Protein AF-A0A554KTY6-F1 (afdb_monomer)

Mean predicted aligned error: 8.61 Å

Structure (mmCIF, N/CA/C/O backbone):
data_AF-A0A554KTY6-F1
#
_entry.id   AF-A0A554KTY6-F1
#
loop_
_atom_site.group_PDB
_atom_site.id
_atom_site.type_symbol
_atom_site.label_atom_id
_atom_site.label_alt_id
_atom_site.label_comp_id
_atom_site.label_asym_id
_atom_site.label_entity_id
_atom_site.label_seq_id
_atom_site.pdbx_PDB_ins_code
_atom_site.Cartn_x
_atom_site.Cartn_y
_atom_site.Cartn_z
_atom_site.occupancy
_atom_site.B_iso_or_equiv
_atom_site.auth_seq_id
_atom_site.auth_comp_id
_atom_site.auth_asym_id
_atom_site.auth_atom_id
_atom_site.pdbx_PDB_model_num
ATOM 1 N N . MET A 1 1 ? -50.621 -0.367 76.847 1.00 46.03 1 MET A N 1
ATOM 2 C CA . MET A 1 1 ? -49.620 -1.325 76.315 1.00 46.03 1 MET A CA 1
ATOM 3 C C . MET A 1 1 ? -49.652 -1.247 74.797 1.00 46.03 1 MET A C 1
ATOM 5 O O . MET A 1 1 ? -50.692 -0.859 74.290 1.00 46.03 1 MET A O 1
ATOM 9 N N . ILE A 1 2 ? -48.565 -1.646 74.120 1.00 44.88 2 ILE A N 1
ATOM 10 C CA . ILE A 1 2 ? -48.262 -1.503 72.674 1.00 44.88 2 ILE A CA 1
ATOM 11 C C . ILE A 1 2 ? -47.512 -0.186 72.409 1.00 44.88 2 ILE A C 1
ATOM 13 O O . ILE A 1 2 ? -48.048 0.884 72.643 1.00 44.88 2 ILE A O 1
ATOM 17 N N . GLY A 1 3 ? -46.257 -0.147 71.969 1.00 51.03 3 GLY A N 1
ATOM 18 C CA . GLY A 1 3 ? -45.315 -1.182 71.544 1.00 51.03 3 GLY A CA 1
ATOM 19 C C . GLY A 1 3 ? -44.231 -0.466 70.731 1.00 51.03 3 GLY A C 1
ATOM 20 O O . GLY A 1 3 ? -44.514 0.071 69.670 1.00 51.03 3 GLY A O 1
ATOM 21 N N . ASN A 1 4 ? -43.020 -0.365 71.276 1.00 53.56 4 ASN A N 1
ATOM 22 C CA . ASN A 1 4 ? -41.935 0.477 70.767 1.00 53.56 4 ASN A CA 1
ATOM 23 C C . ASN A 1 4 ? -41.297 -0.164 69.512 1.00 53.56 4 ASN A C 1
ATOM 25 O O . ASN A 1 4 ? -40.537 -1.125 69.634 1.00 53.56 4 ASN A O 1
ATOM 29 N N . THR A 1 5 ? -41.594 0.320 68.301 1.00 55.25 5 THR A N 1
ATOM 30 C CA . THR A 1 5 ? -41.015 -0.228 67.059 1.00 55.25 5 THR A CA 1
ATOM 31 C C . THR A 1 5 ? -39.688 0.455 66.724 1.00 55.25 5 THR A C 1
ATOM 33 O O . THR A 1 5 ? -39.660 1.523 66.114 1.00 55.25 5 THR A O 1
ATOM 36 N N . LYS A 1 6 ? -38.558 -0.167 67.089 1.00 56.72 6 LYS A N 1
ATOM 37 C CA . LYS A 1 6 ? -37.238 0.237 66.576 1.00 56.72 6 LYS A CA 1
ATOM 38 C C . LYS A 1 6 ? -37.091 -0.191 65.111 1.00 56.72 6 LYS A C 1
ATOM 40 O O . LYS A 1 6 ? -36.838 -1.360 64.834 1.00 56.72 6 LYS A O 1
ATOM 45 N N . LEU A 1 7 ? -37.177 0.757 64.182 1.00 60.50 7 LEU A N 1
ATOM 46 C CA . LEU A 1 7 ? -36.769 0.558 62.788 1.00 60.50 7 LEU A CA 1
ATOM 47 C C . LEU A 1 7 ? -35.231 0.494 62.708 1.00 60.50 7 LEU A C 1
ATOM 49 O O . LEU A 1 7 ? -34.553 1.507 62.852 1.00 60.50 7 LEU A O 1
ATOM 53 N N . LYS A 1 8 ? -34.675 -0.705 62.494 1.00 61.28 8 LYS A N 1
ATOM 54 C CA . LYS A 1 8 ? -33.229 -0.968 62.319 1.00 61.28 8 LYS A CA 1
ATOM 55 C C . LYS A 1 8 ? -32.843 -1.305 60.863 1.00 61.28 8 LYS A C 1
ATOM 57 O O . LYS A 1 8 ? -31.934 -2.094 60.646 1.00 61.28 8 LYS A O 1
ATOM 62 N N . ASN A 1 9 ? -33.500 -0.714 59.859 1.00 59.78 9 ASN A N 1
ATOM 63 C CA . ASN A 1 9 ? -33.352 -1.136 58.450 1.00 59.78 9 ASN A CA 1
ATOM 64 C C . ASN A 1 9 ? -32.844 -0.040 57.483 1.00 59.78 9 ASN A C 1
ATOM 66 O O . ASN A 1 9 ? -32.988 -0.175 56.273 1.00 59.78 9 ASN A O 1
ATOM 70 N N . GLY A 1 10 ? -32.225 1.040 57.977 1.00 67.31 10 GLY A N 1
ATOM 71 C CA . GLY A 1 10 ? -31.749 2.148 57.126 1.00 67.31 10 GLY A CA 1
ATOM 72 C C . GLY A 1 10 ? -30.487 1.858 56.293 1.00 67.31 10 GLY A C 1
ATOM 73 O O . GLY A 1 1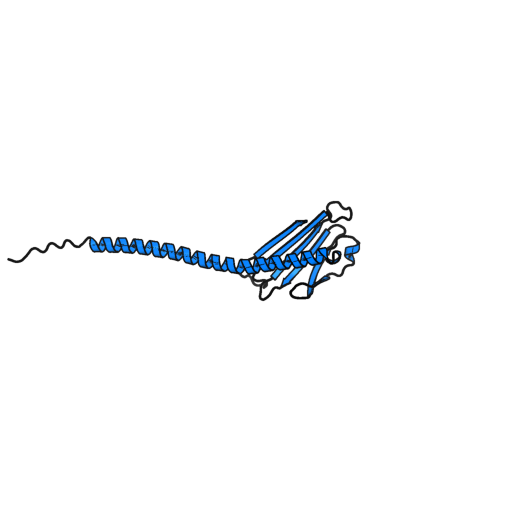0 ? -30.236 2.540 55.305 1.00 67.31 10 GLY A O 1
ATOM 74 N N . PHE A 1 11 ? -29.694 0.844 56.657 1.00 80.50 11 PHE A N 1
ATOM 75 C CA . PHE A 1 11 ? -28.409 0.561 56.001 1.00 80.50 11 PHE A CA 1
ATOM 76 C C . PHE A 1 11 ? -28.555 -0.147 54.643 1.00 80.50 11 PHE A C 1
ATOM 78 O O . PHE A 1 11 ? -27.748 0.067 53.741 1.00 80.50 11 PHE A O 1
ATOM 85 N N . THR A 1 12 ? -29.608 -0.948 54.457 1.00 87.38 12 THR A N 1
ATOM 86 C CA . THR A 1 12 ? -29.795 -1.774 53.253 1.00 87.38 12 THR A CA 1
ATOM 87 C C . THR A 1 12 ? -29.945 -0.941 51.980 1.00 87.38 12 THR A C 1
ATOM 89 O O . THR A 1 12 ? -29.435 -1.332 50.935 1.00 87.38 12 THR A O 1
ATOM 92 N N . LEU A 1 13 ? -30.590 0.229 52.059 1.00 86.31 13 LEU A N 1
ATOM 93 C CA . LEU A 1 13 ? -30.786 1.114 50.905 1.00 86.31 13 LEU A CA 1
ATOM 94 C C . LEU A 1 13 ? -29.466 1.765 50.455 1.00 86.31 13 LEU A C 1
ATOM 96 O O . LEU A 1 13 ? -29.200 1.849 49.259 1.00 86.31 13 LEU A O 1
ATOM 100 N N . LEU A 1 14 ? -28.607 2.146 51.408 1.00 87.88 14 LEU A N 1
ATOM 101 C CA . LEU A 1 14 ? -27.261 2.665 51.131 1.00 87.88 14 LEU A CA 1
ATOM 102 C C . LEU A 1 14 ? -26.328 1.577 50.583 1.00 87.88 14 LEU A C 1
ATOM 104 O O . LEU A 1 14 ? -25.536 1.834 49.682 1.00 87.88 14 LEU A O 1
ATOM 108 N N . PHE A 1 15 ? -26.436 0.347 51.090 1.00 91.25 15 PHE A N 1
ATOM 109 C CA . PHE A 1 15 ? -25.670 -0.781 50.560 1.00 91.25 15 PHE A CA 1
ATOM 110 C C . PHE A 1 15 ? -26.105 -1.142 49.131 1.00 91.25 15 PHE A C 1
ATOM 112 O O . PHE A 1 15 ? -25.263 -1.350 48.261 1.00 91.25 15 PHE A O 1
ATOM 119 N N . ALA A 1 16 ? -27.414 -1.149 48.858 1.00 92.38 16 ALA A N 1
ATOM 120 C CA . ALA A 1 16 ? -27.947 -1.411 47.524 1.00 92.38 16 ALA A CA 1
ATOM 121 C C . ALA A 1 16 ? -27.505 -0.353 46.500 1.00 92.38 16 ALA A C 1
ATOM 123 O O . ALA A 1 16 ? -27.134 -0.710 45.382 1.00 92.38 16 ALA A O 1
ATOM 124 N N . SER A 1 17 ? -27.487 0.933 46.870 1.00 92.75 17 SER A N 1
ATOM 125 C CA . SER A 1 17 ? -27.019 1.993 45.968 1.00 92.75 17 SER A CA 1
ATOM 126 C C . SER A 1 17 ? -25.508 1.935 45.717 1.00 92.75 17 SER A C 1
ATOM 128 O O . SER A 1 17 ? -25.077 2.193 44.594 1.00 92.75 17 SER A O 1
ATOM 130 N N . LEU A 1 18 ? -24.710 1.530 46.713 1.00 95.75 18 LEU A N 1
ATOM 131 C CA . LEU A 1 18 ? -23.267 1.307 46.568 1.00 95.75 18 LEU A CA 1
ATOM 132 C C . LEU A 1 18 ? -22.957 0.139 45.618 1.00 95.75 18 LEU A C 1
ATOM 134 O O . LEU A 1 18 ? -22.118 0.260 44.729 1.00 95.75 18 LEU A O 1
ATOM 138 N N . VAL A 1 19 ? -23.650 -0.991 45.773 1.00 96.38 19 VAL A N 1
ATOM 139 C CA . VAL A 1 19 ? -23.485 -2.136 44.862 1.00 96.38 19 VAL A CA 1
ATOM 140 C C . VAL A 1 19 ? -23.978 -1.777 43.458 1.00 96.38 19 VAL A C 1
ATOM 142 O O . VAL A 1 19 ? -23.318 -2.103 42.472 1.00 96.38 19 VAL A O 1
ATOM 145 N N . GLY A 1 20 ? -25.095 -1.051 43.353 1.00 97.12 20 GLY A N 1
ATOM 146 C CA . GLY A 1 20 ? -25.627 -0.575 42.078 1.00 97.12 20 GLY A CA 1
ATOM 147 C C . GLY A 1 20 ? -24.658 0.342 41.328 1.00 97.12 20 GLY A C 1
ATOM 148 O O . GLY A 1 20 ? -24.461 0.164 40.127 1.00 97.12 20 GLY A O 1
ATOM 149 N N . SER A 1 21 ? -24.002 1.279 42.021 1.00 97.00 21 SER A N 1
ATOM 150 C CA . SER A 1 21 ? -23.020 2.174 41.396 1.00 97.00 21 SER A CA 1
ATOM 151 C C . SER A 1 21 ? -21.752 1.438 40.956 1.00 97.00 21 SER A C 1
ATOM 153 O O . SER A 1 21 ? -21.229 1.732 39.881 1.00 97.00 21 SER A O 1
ATOM 155 N N . LEU A 1 22 ? -21.300 0.434 41.717 1.00 97.12 22 LEU A N 1
ATOM 156 C CA . LEU A 1 22 ? -20.166 -0.413 41.336 1.00 97.12 22 LEU A CA 1
ATOM 157 C C . LEU A 1 22 ? -20.463 -1.225 40.068 1.00 97.12 22 LEU A C 1
ATOM 159 O O . LEU A 1 22 ? -19.659 -1.236 39.136 1.00 97.12 22 LEU A O 1
ATOM 163 N N . LEU A 1 23 ? -21.630 -1.873 40.009 1.00 97.88 23 LEU A N 1
ATOM 164 C CA . LEU A 1 23 ? -22.048 -2.638 38.832 1.00 97.88 23 LEU A CA 1
ATOM 165 C C . LEU A 1 23 ? -22.207 -1.738 37.603 1.00 97.88 23 LEU A C 1
ATOM 167 O O . LEU A 1 23 ? -21.772 -2.107 36.512 1.00 97.88 23 LEU A O 1
ATOM 171 N N . LEU A 1 24 ? -22.763 -0.536 37.780 1.00 97.62 24 LEU A N 1
ATOM 172 C CA . LEU A 1 24 ? -22.880 0.445 36.704 1.00 97.62 24 LEU A CA 1
ATOM 173 C C . LEU A 1 24 ? -21.504 0.892 36.190 1.00 97.62 24 LEU A C 1
ATOM 175 O O . LEU A 1 24 ? -21.302 0.961 34.980 1.00 97.62 24 LEU A O 1
ATOM 179 N N . ALA A 1 25 ? -20.544 1.147 37.084 1.00 97.69 25 ALA A N 1
ATOM 180 C CA . ALA A 1 25 ? -19.187 1.532 36.702 1.00 97.69 25 ALA A CA 1
ATOM 181 C C . ALA A 1 25 ? -18.495 0.444 35.862 1.00 97.69 25 ALA A C 1
ATOM 183 O O . ALA A 1 25 ? -17.892 0.751 34.832 1.00 97.69 25 ALA A O 1
ATOM 184 N N . ILE A 1 26 ? -18.638 -0.830 36.246 1.00 97.88 26 ILE A N 1
ATOM 185 C CA . ILE A 1 26 ? -18.103 -1.969 35.483 1.00 97.88 26 ILE A CA 1
ATOM 186 C C . ILE A 1 26 ? -18.811 -2.094 34.124 1.00 97.88 26 ILE A C 1
ATOM 188 O O . ILE A 1 26 ? -18.157 -2.307 33.100 1.00 97.88 26 ILE A O 1
ATOM 192 N N . GLY A 1 27 ? -20.134 -1.910 34.086 1.00 97.94 27 GLY A N 1
ATOM 193 C CA . GLY A 1 27 ? -20.915 -1.924 32.846 1.00 97.94 27 GLY A CA 1
ATOM 194 C C . GLY A 1 27 ? -20.473 -0.843 31.855 1.00 97.94 27 GLY A C 1
ATOM 195 O O . GLY A 1 27 ? -20.247 -1.126 30.682 1.00 97.94 27 GLY A O 1
ATOM 196 N N . ILE A 1 28 ? -20.262 0.388 32.327 1.00 97.75 28 ILE A N 1
ATOM 197 C CA . ILE A 1 28 ? -19.780 1.492 31.482 1.00 97.75 28 ILE A CA 1
ATOM 198 C C . ILE A 1 28 ? -18.339 1.238 31.018 1.00 97.75 28 ILE A C 1
ATOM 200 O O . ILE A 1 28 ? -18.005 1.503 29.860 1.00 97.75 28 ILE A O 1
ATOM 204 N N . ALA A 1 29 ? -17.476 0.713 31.891 1.00 97.75 29 ALA A N 1
ATOM 205 C CA . ALA A 1 29 ? -16.097 0.390 31.534 1.00 97.75 29 ALA A CA 1
ATOM 206 C C . ALA A 1 29 ? -16.030 -0.682 30.433 1.00 97.75 29 ALA A C 1
ATOM 208 O O . ALA A 1 29 ? -15.346 -0.493 29.428 1.00 97.75 29 ALA A O 1
ATOM 209 N N . THR A 1 30 ? -16.787 -1.770 30.583 1.00 97.62 30 THR A N 1
ATOM 210 C CA . THR A 1 30 ? -16.845 -2.863 29.597 1.00 97.62 30 THR A CA 1
ATOM 211 C C . THR A 1 30 ? -17.467 -2.419 28.274 1.00 97.62 30 THR A C 1
ATOM 213 O O . THR A 1 30 ? -16.914 -2.719 27.218 1.00 97.62 30 THR A O 1
ATOM 216 N N . PHE A 1 31 ? -18.543 -1.628 28.304 1.00 97.50 31 PHE A N 1
ATOM 217 C CA . PHE A 1 31 ? -19.161 -1.083 27.092 1.00 97.50 31 PHE A CA 1
ATOM 218 C C . PHE A 1 31 ? -18.182 -0.234 26.264 1.00 97.50 31 PHE A C 1
ATOM 220 O O . PHE A 1 31 ? -18.100 -0.385 25.046 1.00 97.50 31 PHE A O 1
ATOM 227 N N . ASN A 1 32 ? -17.379 0.608 26.920 1.00 96.81 32 ASN A N 1
ATOM 228 C CA . ASN A 1 32 ? -16.362 1.412 26.238 1.00 96.81 32 ASN A CA 1
ATOM 229 C C . ASN A 1 32 ? -15.260 0.566 25.584 1.00 96.81 32 ASN A C 1
ATOM 231 O O . ASN A 1 32 ? -14.750 0.947 24.529 1.00 96.81 32 ASN A O 1
ATOM 235 N N . ILE A 1 33 ? -14.883 -0.563 26.191 1.00 97.25 33 ILE A N 1
ATOM 236 C CA . ILE A 1 33 ? -13.909 -1.494 25.606 1.00 97.25 33 ILE A CA 1
ATOM 237 C C . ILE A 1 33 ? -14.496 -2.125 24.342 1.00 97.25 33 ILE A C 1
ATOM 239 O O . ILE A 1 33 ? -13.872 -2.056 23.285 1.00 97.25 33 ILE A O 1
ATOM 243 N N . VAL A 1 34 ? -15.728 -2.637 24.418 1.00 97.62 34 VAL A N 1
ATOM 244 C CA . VAL A 1 34 ? -16.406 -3.278 23.280 1.00 97.62 34 VAL A CA 1
ATOM 245 C C . VAL A 1 34 ? -16.546 -2.320 22.095 1.00 97.62 34 VAL A C 1
ATOM 247 O O . VAL A 1 34 ? -16.267 -2.705 20.963 1.00 97.62 34 VAL A O 1
ATOM 250 N N . LEU A 1 35 ? -16.914 -1.056 22.328 1.00 96.50 35 LEU A N 1
ATOM 251 C CA . LEU A 1 35 ? -17.006 -0.069 21.245 1.00 96.50 35 LEU A CA 1
ATOM 252 C C . LEU A 1 35 ? -15.669 0.134 20.517 1.00 96.50 35 LEU A C 1
ATOM 254 O O . LEU A 1 35 ? -15.644 0.226 19.291 1.00 96.50 35 LEU A O 1
ATOM 258 N N . ARG A 1 36 ? -14.554 0.165 21.254 1.00 95.31 36 ARG A N 1
ATOM 259 C CA . ARG A 1 36 ? -13.213 0.292 20.663 1.00 95.31 36 ARG A CA 1
ATOM 260 C C . ARG A 1 36 ? -12.800 -0.970 19.911 1.00 95.31 36 ARG A C 1
ATOM 262 O O . ARG A 1 36 ? -12.194 -0.874 18.850 1.00 95.31 36 ARG A O 1
ATOM 269 N N . GLU A 1 37 ? -13.133 -2.147 20.432 1.00 95.81 37 GLU A N 1
ATOM 270 C CA . GLU A 1 37 ? -12.853 -3.423 19.765 1.00 95.81 37 GLU A CA 1
ATOM 271 C C . GLU A 1 37 ? -13.627 -3.573 18.453 1.00 95.81 37 GLU A C 1
ATOM 273 O O . GLU A 1 37 ? -13.071 -4.065 17.468 1.00 95.81 37 GLU A O 1
ATOM 278 N N . LEU A 1 38 ? -14.883 -3.119 18.406 1.00 94.56 38 LEU A N 1
ATOM 279 C CA . LEU A 1 38 ? -15.679 -3.101 17.178 1.00 94.56 38 LEU A CA 1
ATOM 280 C C . LEU A 1 38 ? -15.059 -2.184 16.116 1.00 94.56 38 LEU A C 1
ATOM 282 O O . LEU A 1 38 ? -14.955 -2.580 14.953 1.00 94.56 38 LEU A O 1
ATOM 286 N N . ASP A 1 39 ? -14.589 -1.002 16.517 1.00 92.38 39 ASP A N 1
ATOM 287 C CA . ASP A 1 39 ? -13.928 -0.063 15.609 1.00 92.38 39 ASP A CA 1
ATOM 288 C C . ASP A 1 39 ? -12.616 -0.646 15.054 1.00 92.38 39 ASP A C 1
ATOM 290 O O . ASP A 1 39 ? -12.425 -0.738 13.838 1.00 92.38 39 ASP A O 1
ATOM 294 N N . LEU A 1 40 ? -11.762 -1.186 15.932 1.00 92.12 40 LEU A N 1
ATOM 295 C CA . LEU A 1 40 ? -10.524 -1.874 15.544 1.00 92.12 40 LEU A CA 1
ATOM 296 C C . LEU A 1 40 ? -10.783 -3.084 14.637 1.00 92.12 40 LEU A C 1
ATOM 298 O O . LEU A 1 40 ? -10.025 -3.322 13.694 1.00 92.12 40 LEU A O 1
ATOM 302 N N . SER A 1 41 ? -11.857 -3.836 14.888 1.00 93.81 41 SER A N 1
ATOM 303 C CA . SER A 1 41 ? -12.256 -4.977 14.057 1.00 93.81 41 SER A CA 1
ATOM 304 C C . SER A 1 41 ? -12.634 -4.540 12.642 1.00 93.81 41 SER A C 1
ATOM 306 O O . SER A 1 41 ? -12.313 -5.237 11.674 1.00 93.81 41 SER A O 1
ATOM 308 N N . SER A 1 42 ? -13.264 -3.370 12.503 1.00 91.31 42 SER A N 1
ATOM 309 C CA . SER A 1 42 ? -13.605 -2.798 11.201 1.00 91.31 42 SER A CA 1
ATOM 310 C C . SER A 1 42 ? -12.340 -2.437 10.410 1.00 91.31 42 SER A C 1
ATOM 312 O O . SER A 1 42 ? -12.149 -2.911 9.289 1.00 91.31 42 SER A O 1
ATOM 314 N N . VAL A 1 43 ? -11.390 -1.743 11.044 1.00 91.62 43 VAL A N 1
ATOM 315 C CA . VAL A 1 43 ? -10.097 -1.374 10.445 1.00 91.62 43 VAL A CA 1
ATOM 316 C C . VAL A 1 43 ? -9.265 -2.612 10.103 1.00 91.62 43 VAL A C 1
ATOM 318 O O . VAL A 1 43 ? -8.578 -2.644 9.078 1.00 91.62 43 VAL A O 1
ATOM 321 N N . ALA A 1 44 ? -9.324 -3.658 10.929 1.00 92.81 44 ALA A N 1
ATOM 322 C CA . ALA A 1 44 ? -8.641 -4.921 10.673 1.00 92.81 44 ALA A CA 1
ATOM 323 C C . ALA A 1 44 ? -9.194 -5.633 9.430 1.00 92.81 44 ALA A C 1
ATOM 325 O O . ALA A 1 44 ? -8.416 -6.176 8.642 1.00 92.81 44 ALA A O 1
ATOM 326 N N . ARG A 1 45 ? -10.515 -5.606 9.214 1.00 91.50 45 ARG A N 1
ATOM 327 C CA . ARG A 1 45 ? -11.140 -6.135 7.994 1.00 91.50 45 ARG A CA 1
ATOM 328 C C . ARG A 1 45 ? -10.697 -5.348 6.761 1.00 91.50 45 ARG A C 1
ATOM 330 O O . ARG A 1 45 ? -10.223 -5.958 5.806 1.00 91.50 45 ARG A O 1
ATOM 337 N N . GLU A 1 46 ? -10.770 -4.021 6.809 1.00 92.12 46 GLU A N 1
ATOM 338 C CA . GLU A 1 46 ? -10.350 -3.148 5.702 1.00 92.12 46 GLU A CA 1
ATOM 339 C C . GLU A 1 46 ? -8.849 -3.279 5.391 1.00 92.12 46 GLU A C 1
ATOM 341 O O . GLU A 1 46 ? -8.429 -3.299 4.231 1.00 92.12 46 GLU A O 1
ATOM 346 N N . SER A 1 47 ? -8.028 -3.496 6.424 1.00 93.69 47 SER A N 1
ATOM 347 C CA . SER A 1 47 ? -6.593 -3.767 6.282 1.00 93.69 47 SER A CA 1
ATOM 348 C C . SER A 1 47 ? -6.294 -5.016 5.457 1.00 93.69 47 SER A C 1
ATOM 350 O O . SER A 1 47 ? -5.269 -5.044 4.778 1.00 93.69 47 SER A O 1
ATOM 352 N N . ARG A 1 48 ? -7.152 -6.045 5.495 1.00 93.31 48 ARG A N 1
ATOM 353 C CA . ARG A 1 48 ? -6.951 -7.270 4.701 1.00 93.31 48 ARG A CA 1
ATOM 354 C C . ARG A 1 48 ? -7.117 -6.999 3.214 1.00 93.31 48 ARG A C 1
ATOM 356 O O . ARG A 1 48 ? -6.299 -7.472 2.435 1.00 93.31 48 ARG A O 1
ATOM 363 N N . PHE A 1 49 ? -8.119 -6.209 2.830 1.00 92.88 49 PHE A N 1
ATOM 364 C CA . PHE A 1 49 ? -8.317 -5.816 1.434 1.00 92.88 49 PHE A CA 1
ATOM 365 C C . PHE A 1 49 ? -7.154 -4.962 0.927 1.00 92.88 49 PHE A C 1
ATOM 367 O O . PHE A 1 49 ? -6.602 -5.248 -0.132 1.00 92.88 49 PHE A O 1
ATOM 374 N N . ALA A 1 50 ? -6.724 -3.976 1.719 1.00 94.56 50 ALA A N 1
ATOM 375 C CA . ALA A 1 50 ? -5.570 -3.144 1.396 1.00 94.56 50 ALA A CA 1
ATOM 376 C C . ALA A 1 50 ? -4.277 -3.969 1.263 1.00 94.56 50 ALA A C 1
ATOM 378 O O . ALA A 1 50 ? -3.522 -3.796 0.311 1.00 94.56 50 ALA A O 1
ATOM 379 N N . PHE A 1 51 ? -4.019 -4.905 2.179 1.00 95.19 51 PHE A N 1
ATOM 380 C CA . PHE A 1 51 ? -2.822 -5.744 2.111 1.00 95.19 51 PHE A CA 1
ATOM 381 C C . PHE A 1 51 ? -2.862 -6.720 0.931 1.00 95.19 51 PHE A C 1
ATOM 383 O O . PHE A 1 51 ? -1.877 -6.849 0.215 1.00 95.19 51 PHE A O 1
ATOM 390 N N . TYR A 1 52 ? -4.012 -7.346 0.678 1.00 94.25 52 TYR A N 1
ATOM 391 C CA . TYR A 1 52 ? -4.210 -8.227 -0.472 1.00 94.25 52 TYR A CA 1
ATOM 392 C C . TYR A 1 52 ? -4.018 -7.500 -1.809 1.00 94.25 52 TYR A C 1
ATOM 394 O O . TYR A 1 52 ? -3.410 -8.035 -2.740 1.00 94.25 52 TYR A O 1
ATOM 402 N N . ALA A 1 53 ? -4.502 -6.259 -1.893 1.00 94.81 53 ALA A N 1
ATOM 403 C CA . ALA A 1 53 ? -4.269 -5.394 -3.036 1.00 94.81 53 ALA A CA 1
ATOM 404 C C . ALA A 1 53 ? -2.773 -5.125 -3.231 1.00 94.81 53 ALA A C 1
ATOM 406 O O . ALA A 1 53 ? -2.248 -5.338 -4.325 1.00 94.81 53 ALA A O 1
ATOM 407 N N . ALA A 1 54 ? -2.082 -4.717 -2.162 1.00 95.94 54 ALA A N 1
ATOM 408 C CA . ALA A 1 54 ? -0.646 -4.467 -2.193 1.00 95.94 54 ALA A CA 1
ATOM 409 C C . ALA A 1 54 ? 0.124 -5.708 -2.667 1.00 95.94 54 ALA A C 1
ATOM 411 O O . ALA A 1 54 ? 0.977 -5.587 -3.548 1.00 95.94 54 ALA A O 1
ATOM 412 N N . ASP A 1 55 ? -0.224 -6.882 -2.131 1.00 95.31 55 ASP A N 1
ATOM 413 C CA . ASP A 1 55 ? 0.378 -8.173 -2.465 1.00 95.31 55 ASP A CA 1
ATOM 414 C C . ASP A 1 55 ? 0.229 -8.505 -3.955 1.00 95.31 55 ASP A C 1
ATOM 416 O O . ASP A 1 55 ? 1.194 -8.674 -4.695 1.00 95.31 55 ASP A O 1
ATOM 420 N N . SER A 1 56 ? -1.002 -8.432 -4.450 1.00 94.25 56 SER A N 1
ATOM 421 C CA . SER A 1 56 ? -1.285 -8.693 -5.860 1.00 94.25 56 SER A CA 1
ATOM 422 C C . SER A 1 56 ? -0.562 -7.700 -6.792 1.00 94.25 56 SER A C 1
ATOM 424 O O . SER A 1 56 ? -0.155 -8.054 -7.901 1.00 94.25 56 SER A O 1
ATOM 426 N N . GLY A 1 57 ? -0.428 -6.437 -6.368 1.00 94.38 57 GLY A N 1
ATOM 427 C CA . GLY A 1 57 ? 0.192 -5.376 -7.161 1.00 94.38 57 GLY A CA 1
ATOM 428 C C . GLY A 1 57 ? 1.697 -5.562 -7.344 1.00 94.38 57 GLY A C 1
ATOM 429 O O . GLY A 1 57 ? 2.197 -5.427 -8.466 1.00 94.38 57 GLY A O 1
ATOM 430 N N . TRP A 1 58 ? 2.423 -5.903 -6.271 1.00 94.06 58 TRP A N 1
ATOM 431 C CA . TRP A 1 58 ? 3.869 -6.120 -6.380 1.00 94.06 58 TRP A CA 1
ATOM 432 C C . TRP A 1 58 ? 4.181 -7.402 -7.150 1.00 94.06 58 TRP A C 1
ATOM 434 O O . TRP A 1 58 ? 5.113 -7.384 -7.948 1.00 94.06 58 TRP A O 1
ATOM 444 N N . GLU A 1 59 ? 3.376 -8.457 -6.998 1.00 94.00 59 GLU A N 1
ATOM 445 C CA . GLU A 1 59 ? 3.536 -9.698 -7.762 1.00 94.00 59 GLU A CA 1
ATOM 446 C C . GLU A 1 59 ? 3.390 -9.458 -9.268 1.00 94.00 59 GLU A C 1
ATOM 448 O O . GLU A 1 59 ? 4.197 -9.947 -10.061 1.00 94.00 59 GLU A O 1
ATOM 453 N N . CYS A 1 60 ? 2.423 -8.633 -9.695 1.00 93.50 60 CYS A N 1
ATOM 454 C CA . CYS A 1 60 ? 2.314 -8.306 -11.117 1.00 93.50 60 CYS A CA 1
ATOM 455 C C . CYS A 1 60 ? 3.533 -7.517 -11.624 1.00 93.50 60 CYS A C 1
ATOM 457 O O . CYS A 1 60 ? 4.068 -7.820 -12.696 1.00 93.50 60 CYS A O 1
ATOM 459 N N . ALA A 1 61 ? 3.996 -6.525 -10.857 1.00 93.62 61 ALA A N 1
ATOM 460 C CA . ALA A 1 61 ? 5.193 -5.769 -11.213 1.00 93.62 61 ALA A CA 1
ATOM 461 C C . ALA A 1 61 ? 6.429 -6.674 -11.291 1.00 93.62 61 ALA A C 1
ATOM 463 O O . ALA A 1 61 ? 7.147 -6.643 -12.287 1.00 93.62 61 ALA A O 1
ATOM 464 N N . PHE A 1 62 ? 6.643 -7.518 -10.284 1.00 92.56 62 PHE A N 1
ATOM 465 C CA . PHE A 1 62 ? 7.785 -8.421 -10.201 1.00 92.56 62 PHE A CA 1
ATOM 466 C C . PHE A 1 62 ? 7.780 -9.462 -11.327 1.00 92.56 62 PHE A C 1
ATOM 468 O O . PHE A 1 62 ? 8.803 -9.700 -11.973 1.00 92.56 62 PHE A O 1
ATOM 475 N N . TYR A 1 63 ? 6.614 -10.029 -11.639 1.00 92.88 63 TYR A N 1
ATOM 476 C CA . TYR A 1 63 ? 6.461 -10.962 -12.749 1.00 92.88 63 TYR A CA 1
ATOM 477 C C . TYR A 1 63 ? 6.846 -10.335 -14.095 1.00 92.88 63 TYR A C 1
ATOM 479 O O . TYR A 1 63 ? 7.600 -10.941 -14.864 1.00 92.88 63 TYR A O 1
ATOM 487 N N . HIS A 1 64 ? 6.362 -9.122 -14.395 1.00 91.62 64 HIS A N 1
ATOM 488 C CA . HIS A 1 64 ? 6.723 -8.440 -15.645 1.00 91.62 64 HIS A CA 1
ATOM 489 C C . HIS A 1 64 ? 8.164 -7.947 -15.642 1.00 91.62 64 HIS A C 1
ATOM 491 O O . HIS A 1 64 ? 8.795 -7.989 -16.695 1.00 91.62 64 HIS A O 1
ATOM 497 N N . ASP A 1 65 ? 8.722 -7.589 -14.488 1.00 89.19 65 ASP A N 1
ATOM 498 C CA . ASP A 1 65 ? 10.140 -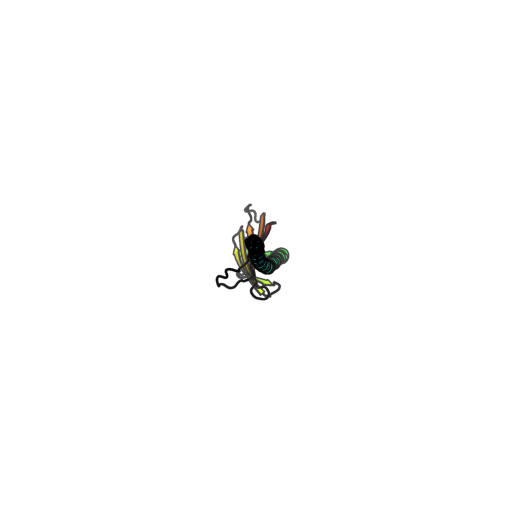7.255 -14.378 1.00 89.19 65 ASP A CA 1
ATOM 499 C C . ASP A 1 65 ? 11.039 -8.435 -14.760 1.00 89.19 65 ASP A C 1
ATOM 501 O O . ASP A 1 65 ? 11.998 -8.285 -15.519 1.00 89.19 65 ASP A O 1
ATOM 505 N N . ARG A 1 66 ? 10.678 -9.641 -14.307 1.00 87.88 66 ARG A N 1
ATOM 506 C CA . ARG A 1 66 ? 11.446 -10.855 -14.584 1.00 87.88 66 ARG A CA 1
ATOM 507 C C . ARG A 1 66 ? 11.204 -11.417 -15.984 1.00 87.88 66 ARG A C 1
ATOM 509 O O . ARG A 1 66 ? 12.146 -11.877 -16.625 1.00 87.88 66 ARG A O 1
ATOM 516 N N . LYS A 1 67 ? 9.952 -11.421 -16.456 1.00 87.56 67 LYS A N 1
ATOM 517 C CA . LYS A 1 67 ? 9.555 -12.056 -17.727 1.00 87.56 67 LYS A CA 1
ATOM 518 C C . LYS A 1 67 ? 9.687 -11.133 -18.938 1.00 87.56 67 LYS A C 1
ATOM 520 O O . LYS A 1 67 ? 9.885 -11.617 -20.050 1.00 87.56 67 LYS A O 1
ATOM 525 N N . ARG A 1 68 ? 9.545 -9.819 -18.746 1.00 80.12 68 ARG A N 1
ATOM 526 C CA . ARG A 1 68 ? 9.613 -8.789 -19.795 1.00 80.12 68 ARG A CA 1
ATOM 527 C C . ARG A 1 68 ? 10.461 -7.604 -19.309 1.00 80.12 68 ARG A C 1
ATOM 529 O O . ARG A 1 68 ? 9.933 -6.505 -19.134 1.00 80.12 68 ARG A O 1
ATOM 536 N N . PRO A 1 69 ? 11.783 -7.790 -19.139 1.00 70.06 69 PRO A N 1
ATOM 537 C CA . PRO A 1 69 ? 12.647 -6.793 -18.506 1.00 70.06 69 PRO A CA 1
ATOM 538 C C . PRO A 1 69 ? 12.673 -5.443 -19.235 1.00 70.06 69 PRO A C 1
ATOM 540 O O . PRO A 1 69 ? 12.975 -4.428 -18.614 1.00 70.06 69 PRO A O 1
ATOM 543 N N . SER A 1 70 ? 12.314 -5.400 -20.525 1.00 78.06 70 SER A N 1
ATOM 544 C CA . SER A 1 70 ? 12.209 -4.163 -21.306 1.00 78.06 70 SER A CA 1
ATOM 545 C C . SER A 1 70 ? 11.123 -3.209 -20.801 1.00 78.06 70 SER A C 1
ATOM 547 O O . SER A 1 70 ? 11.278 -1.996 -20.922 1.00 78.06 70 SER A O 1
ATOM 549 N N . VAL A 1 71 ? 10.042 -3.718 -20.198 1.00 83.00 71 VAL A N 1
ATOM 550 C CA . VAL A 1 71 ? 8.912 -2.887 -19.746 1.00 83.00 71 VAL A CA 1
ATOM 551 C C . VAL A 1 71 ? 9.358 -1.890 -18.682 1.00 83.00 71 VAL A C 1
ATOM 553 O O . VAL A 1 71 ? 8.965 -0.730 -18.745 1.00 83.00 71 VAL A O 1
ATOM 556 N N . PHE A 1 72 ? 10.233 -2.311 -17.769 1.00 85.62 72 PHE A N 1
ATOM 557 C CA . PHE A 1 72 ? 10.788 -1.471 -16.706 1.00 85.62 72 PHE A CA 1
ATOM 558 C C . PHE A 1 72 ? 12.297 -1.244 -16.878 1.00 85.62 72 PHE A C 1
ATOM 560 O O . PHE A 1 72 ? 13.002 -1.043 -15.893 1.00 85.62 72 PHE A O 1
ATOM 567 N N . ALA A 1 73 ? 12.827 -1.344 -18.101 1.00 81.12 73 ALA A N 1
ATOM 568 C CA . ALA A 1 73 ? 14.258 -1.183 -18.349 1.00 81.12 73 ALA A CA 1
ATOM 569 C C . ALA A 1 73 ? 14.728 0.268 -18.165 1.00 81.12 73 ALA A C 1
ATOM 571 O O . ALA A 1 73 ? 13.994 1.216 -18.450 1.00 81.12 73 ALA A O 1
ATOM 572 N N . THR A 1 74 ? 15.990 0.406 -17.761 1.00 75.25 74 THR A N 1
ATOM 573 C CA . THR A 1 74 ? 16.799 1.630 -17.835 1.00 75.25 74 THR A CA 1
ATOM 574 C C . THR A 1 74 ? 17.809 1.485 -18.977 1.00 75.25 74 THR A C 1
ATOM 576 O O . THR A 1 74 ? 18.192 0.359 -19.300 1.00 75.25 74 THR A O 1
ATOM 579 N N . SER A 1 75 ? 18.160 2.590 -19.645 1.00 69.75 75 SER A N 1
ATOM 580 C CA . SER A 1 75 ? 19.221 2.761 -20.673 1.00 69.75 75 SER A CA 1
ATOM 581 C C . SER A 1 75 ? 18.787 3.781 -21.730 1.00 69.75 75 SER A C 1
ATOM 583 O O . SER A 1 75 ? 17.600 4.062 -21.900 1.00 69.75 75 SER A O 1
ATOM 585 N N . THR A 1 76 ? 19.726 4.278 -22.533 1.00 62.47 76 THR A N 1
ATOM 586 C CA . THR A 1 76 ? 19.436 5.069 -23.746 1.00 62.47 76 THR A CA 1
ATOM 587 C C . THR A 1 76 ? 18.501 4.348 -24.726 1.00 62.47 76 THR A C 1
ATOM 589 O O . THR A 1 76 ? 17.621 4.979 -25.309 1.00 62.47 76 THR A O 1
ATOM 592 N N . ASN A 1 77 ? 18.599 3.019 -24.835 1.00 62.09 77 ASN A N 1
ATOM 593 C CA . ASN A 1 77 ? 17.710 2.198 -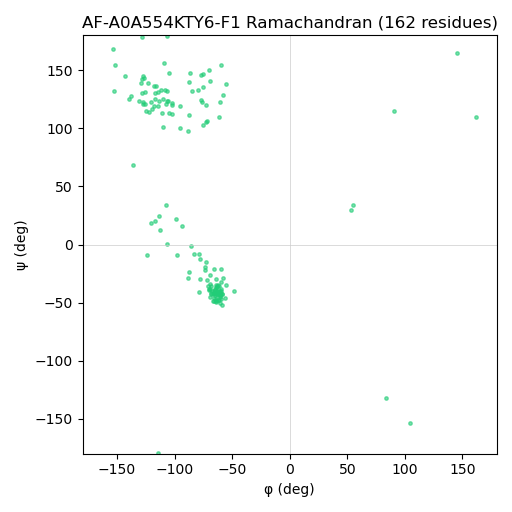25.667 1.00 62.09 77 ASN A CA 1
ATOM 594 C C . ASN A 1 77 ? 16.295 2.045 -25.084 1.00 62.09 77 ASN A C 1
ATOM 596 O O . ASN A 1 77 ? 15.381 1.632 -25.793 1.00 62.09 77 ASN A O 1
ATOM 600 N N . SER A 1 78 ? 16.090 2.380 -23.806 1.00 70.06 78 SER A N 1
ATOM 601 C CA . SER A 1 78 ? 14.780 2.302 -23.150 1.00 70.06 78 SER A CA 1
ATOM 602 C C . SER A 1 78 ? 13.888 3.527 -23.405 1.00 70.06 78 SER A C 1
ATOM 604 O O . SER A 1 78 ? 12.701 3.476 -23.073 1.00 70.06 78 SER A O 1
ATOM 606 N N . LEU A 1 79 ? 14.430 4.587 -24.027 1.00 68.25 79 LEU A N 1
ATOM 607 C CA . LEU A 1 79 ? 13.711 5.812 -24.414 1.00 68.25 79 LEU A CA 1
ATOM 608 C C . LEU A 1 79 ? 12.778 5.618 -25.620 1.00 68.25 79 LEU A C 1
ATOM 610 O O . LEU A 1 79 ? 11.845 6.393 -25.799 1.00 68.25 79 LEU A O 1
ATOM 614 N N . SER A 1 80 ? 13.013 4.593 -26.443 1.00 74.75 80 SER A N 1
ATOM 615 C CA . SER A 1 80 ? 12.188 4.272 -27.620 1.00 74.75 80 SER A CA 1
ATOM 616 C C . SER A 1 80 ? 10.971 3.400 -27.293 1.00 74.75 80 SER A C 1
ATOM 618 O O . SER A 1 80 ? 10.183 3.061 -28.176 1.00 74.75 80 SER A O 1
ATOM 620 N N . ILE A 1 81 ? 10.810 3.014 -26.027 1.00 80.06 81 ILE A N 1
ATOM 621 C CA . ILE A 1 81 ? 9.710 2.168 -25.578 1.00 80.06 81 ILE A CA 1
ATOM 622 C C . ILE A 1 81 ? 8.453 3.036 -25.404 1.00 80.06 81 ILE A C 1
ATOM 624 O O . ILE A 1 81 ? 8.536 4.088 -24.767 1.00 80.06 81 ILE A O 1
ATOM 628 N N . PRO A 1 82 ? 7.286 2.609 -25.925 1.00 81.12 82 PRO A N 1
ATOM 629 C CA . PRO A 1 82 ? 6.051 3.383 -25.832 1.00 81.12 82 PRO A CA 1
ATOM 630 C C . PRO A 1 82 ? 5.687 3.738 -24.3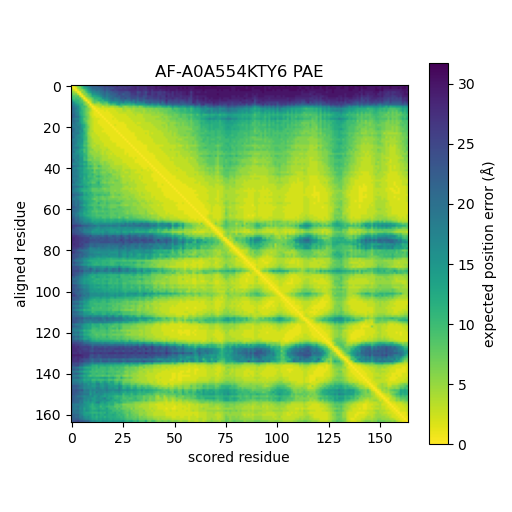89 1.00 81.12 82 PRO A C 1
ATOM 632 O O . PRO A 1 82 ? 5.768 2.892 -23.505 1.00 81.12 82 PRO A O 1
ATOM 635 N N . ASN A 1 83 ? 5.231 4.964 -24.150 1.00 83.38 83 ASN A N 1
ATOM 636 C CA . ASN A 1 83 ? 4.679 5.383 -22.865 1.00 83.38 83 ASN A CA 1
ATOM 637 C C . ASN A 1 83 ? 3.267 5.958 -23.097 1.00 83.38 83 ASN A C 1
ATOM 639 O O . ASN A 1 83 ? 3.159 6.976 -23.783 1.00 83.38 83 ASN A O 1
ATOM 643 N N . PRO A 1 84 ? 2.196 5.328 -22.574 1.00 85.88 84 PRO A N 1
ATOM 644 C CA . PRO A 1 84 ? 2.203 4.194 -21.642 1.00 85.88 84 PRO A CA 1
ATOM 645 C C . PRO A 1 84 ? 2.523 2.839 -22.301 1.00 85.88 84 PRO A C 1
ATOM 647 O O . PRO A 1 84 ? 2.112 2.567 -23.429 1.00 85.88 84 PRO A O 1
ATOM 650 N N . THR A 1 85 ? 3.215 1.956 -21.568 1.00 89.12 85 THR A N 1
ATOM 651 C CA . THR A 1 85 ? 3.329 0.529 -21.940 1.00 89.12 85 THR A CA 1
ATOM 652 C C . THR A 1 85 ? 2.151 -0.253 -21.372 1.00 89.12 85 THR A C 1
ATOM 654 O O . THR A 1 85 ? 1.653 0.072 -20.300 1.00 89.12 85 THR A O 1
ATOM 657 N N . ILE A 1 86 ? 1.699 -1.300 -22.062 1.00 90.50 86 ILE A N 1
ATOM 658 C CA . ILE A 1 86 ? 0.583 -2.127 -21.587 1.00 90.50 86 ILE A CA 1
ATOM 659 C C . ILE A 1 86 ? 1.120 -3.430 -20.989 1.00 90.50 86 ILE A C 1
ATOM 661 O O . ILE A 1 86 ? 1.761 -4.224 -21.685 1.00 90.50 86 ILE A O 1
ATOM 665 N N . ILE A 1 87 ? 0.808 -3.681 -19.716 1.00 91.62 87 ILE A N 1
ATOM 666 C CA . ILE A 1 87 ? 1.054 -4.961 -19.037 1.00 91.62 87 ILE A CA 1
ATOM 667 C C . ILE A 1 87 ? -0.257 -5.704 -18.782 1.00 91.62 87 ILE A C 1
ATOM 669 O O . ILE A 1 87 ? -1.326 -5.106 -18.732 1.00 91.62 87 ILE A O 1
ATOM 673 N N . GLN A 1 88 ? -0.169 -7.024 -18.635 1.00 92.25 88 GLN A N 1
ATOM 674 C CA . GLN A 1 88 ? -1.309 -7.886 -18.314 1.00 92.25 88 GLN A CA 1
ATOM 675 C C . GLN A 1 88 ? -1.228 -8.308 -16.851 1.00 92.25 88 GLN A C 1
ATOM 677 O O . GLN A 1 88 ? -0.317 -9.059 -16.499 1.00 92.25 88 GLN A O 1
ATOM 682 N N . CYS A 1 89 ? -2.163 -7.856 -16.024 1.00 90.88 89 CYS A N 1
ATOM 683 C CA . CYS A 1 89 ? -2.326 -8.335 -14.650 1.00 90.88 89 CYS A CA 1
ATOM 684 C C . CYS A 1 89 ? -3.671 -9.064 -14.510 1.00 90.88 89 CYS A C 1
ATOM 686 O O . CYS A 1 89 ? -4.429 -9.173 -15.472 1.00 90.88 89 CYS A O 1
ATOM 688 N N . ARG A 1 90 ? -3.985 -9.559 -13.304 1.00 83.12 90 ARG A N 1
ATOM 689 C CA . ARG A 1 90 ? -5.209 -10.334 -13.023 1.00 83.12 90 ARG A CA 1
ATOM 690 C C . ARG A 1 90 ? -6.492 -9.685 -13.569 1.00 83.12 90 ARG A C 1
ATOM 692 O O . ARG A 1 90 ? -7.325 -10.394 -14.120 1.00 83.12 90 ARG A O 1
ATOM 699 N N . ASN A 1 91 ? -6.611 -8.359 -13.470 1.00 81.50 91 ASN A N 1
ATOM 700 C CA . ASN A 1 91 ? -7.808 -7.607 -13.868 1.00 81.50 91 ASN A CA 1
ATOM 701 C C . ASN A 1 91 ? -7.703 -6.960 -15.263 1.00 81.50 91 ASN A C 1
ATOM 703 O O . ASN A 1 91 ? -8.424 -6.013 -15.569 1.00 81.50 91 ASN A O 1
ATOM 707 N N . GLY A 1 92 ? -6.821 -7.489 -16.117 1.00 86.81 92 GLY A N 1
ATOM 708 C CA . GLY A 1 92 ? -6.708 -7.117 -17.524 1.00 86.81 92 GLY A CA 1
ATOM 709 C C . GLY A 1 92 ? -5.508 -6.230 -17.847 1.00 86.81 92 GLY A C 1
ATOM 710 O O . GLY A 1 92 ? -4.462 -6.273 -17.191 1.00 86.81 92 GLY A O 1
ATOM 711 N N . ASN A 1 93 ? -5.670 -5.454 -18.917 1.00 91.56 93 ASN A N 1
ATOM 712 C CA . ASN A 1 93 ? -4.639 -4.600 -19.492 1.00 91.56 93 ASN A CA 1
ATOM 713 C C . ASN A 1 93 ? -4.466 -3.341 -18.640 1.00 91.56 93 ASN A C 1
ATOM 715 O O . ASN A 1 93 ? -5.409 -2.567 -18.486 1.00 91.56 93 ASN A O 1
ATOM 719 N N . ILE A 1 94 ? -3.254 -3.094 -18.154 1.00 92.69 94 ILE A N 1
ATOM 720 C CA . ILE A 1 94 ? -2.926 -1.916 -17.351 1.00 92.69 94 ILE A CA 1
ATOM 721 C C . ILE A 1 94 ? -1.895 -1.076 -18.092 1.00 92.69 94 ILE A C 1
ATOM 723 O O . ILE A 1 94 ? -0.872 -1.593 -18.545 1.00 92.69 94 ILE A O 1
ATOM 727 N N . GLY A 1 95 ? -2.170 0.224 -18.202 1.00 91.88 95 GLY A N 1
ATOM 728 C CA . GLY A 1 95 ? -1.208 1.206 -18.685 1.00 91.88 95 GLY A CA 1
ATOM 729 C C . GLY A 1 95 ? -0.188 1.541 -17.600 1.00 91.88 95 GLY A C 1
ATOM 730 O O . GLY A 1 95 ? -0.554 1.963 -16.505 1.00 91.88 95 GLY A O 1
ATOM 731 N N . VAL A 1 96 ? 1.088 1.366 -17.915 1.00 92.81 96 VAL A N 1
ATOM 732 C CA . VAL A 1 96 ? 2.222 1.759 -17.083 1.00 92.81 96 VAL A CA 1
ATOM 733 C C . VAL A 1 96 ? 2.798 3.048 -17.641 1.00 92.81 96 VAL A C 1
ATOM 735 O O . VAL A 1 96 ? 3.271 3.080 -18.781 1.00 92.81 96 VAL A O 1
ATOM 738 N N . ALA A 1 97 ? 2.792 4.092 -16.820 1.00 92.50 97 ALA A N 1
ATOM 739 C CA . ALA A 1 97 ? 3.495 5.330 -17.108 1.00 92.50 97 ALA A CA 1
ATOM 740 C C . ALA A 1 97 ? 4.952 5.196 -16.654 1.00 92.50 97 ALA A C 1
ATOM 742 O O . ALA A 1 97 ? 5.205 4.760 -15.534 1.00 92.50 97 ALA A O 1
ATOM 743 N N . SER A 1 98 ? 5.917 5.569 -17.496 1.00 90.12 98 SER A N 1
ATOM 744 C CA . SER A 1 98 ? 7.343 5.471 -17.154 1.00 90.12 98 SER A CA 1
ATOM 745 C C . SER A 1 98 ? 8.102 6.764 -17.435 1.00 90.12 98 SER A C 1
ATOM 747 O O . SER A 1 98 ? 8.198 7.197 -18.578 1.00 90.12 98 SER A O 1
ATOM 749 N N . THR A 1 99 ? 8.761 7.320 -16.428 1.00 89.00 99 THR A N 1
ATOM 750 C CA . THR A 1 99 ? 9.770 8.370 -16.612 1.00 89.00 99 THR A CA 1
ATOM 751 C C . THR A 1 99 ? 11.141 7.714 -16.649 1.00 89.00 99 THR A C 1
ATOM 753 O O . THR A 1 99 ? 11.516 7.044 -15.689 1.00 89.00 99 THR A O 1
ATOM 756 N N . ARG A 1 100 ? 11.876 7.861 -17.757 1.00 86.25 100 ARG A N 1
ATOM 757 C CA . ARG A 1 100 ? 13.138 7.146 -18.003 1.00 86.25 100 ARG A CA 1
ATOM 758 C C . ARG A 1 100 ? 14.259 8.110 -18.343 1.00 86.25 100 ARG A C 1
ATOM 760 O O . ARG A 1 100 ? 14.058 9.084 -19.061 1.00 86.25 100 ARG A O 1
ATOM 767 N N . THR A 1 101 ? 15.445 7.788 -17.867 1.00 81.38 101 THR A N 1
ATOM 768 C CA . THR A 1 101 ? 16.714 8.404 -18.237 1.00 81.38 101 THR A CA 1
ATOM 769 C C . THR A 1 101 ? 17.693 7.295 -18.626 1.00 81.38 101 THR A C 1
ATOM 771 O O . THR A 1 101 ? 17.366 6.107 -18.564 1.00 81.38 101 THR A O 1
ATOM 774 N N . ALA A 1 102 ? 18.910 7.667 -19.028 1.00 77.56 102 ALA A N 1
ATOM 775 C CA . ALA A 1 102 ? 19.955 6.686 -19.307 1.00 77.56 102 ALA A CA 1
ATOM 776 C C . ALA A 1 102 ? 20.260 5.787 -18.089 1.00 77.56 102 ALA A C 1
ATOM 778 O O . ALA A 1 102 ? 20.589 4.623 -18.277 1.00 77.56 102 ALA A O 1
ATOM 779 N N . PHE A 1 103 ? 20.065 6.291 -16.864 1.00 79.38 103 PHE A N 1
ATOM 780 C CA . PHE A 1 103 ? 20.521 5.637 -15.631 1.00 79.38 103 PHE A CA 1
ATOM 781 C C . PHE A 1 103 ? 19.410 5.372 -14.607 1.00 79.38 103 PHE A C 1
ATOM 783 O O . PHE A 1 103 ? 19.634 4.675 -13.628 1.00 79.38 103 PHE A O 1
ATOM 790 N N . SER A 1 104 ? 18.200 5.900 -14.801 1.00 85.62 104 SER A N 1
ATOM 791 C CA . SER A 1 104 ? 17.090 5.716 -13.861 1.00 85.62 104 SER A CA 1
ATOM 792 C C . SER A 1 104 ? 15.757 5.574 -14.585 1.00 85.62 104 SER A C 1
ATOM 794 O O . SER A 1 104 ? 15.526 6.198 -15.621 1.00 85.62 104 SER A O 1
ATOM 796 N N . ALA A 1 105 ? 14.863 4.750 -14.049 1.00 88.81 105 ALA A N 1
ATOM 797 C CA . ALA A 1 105 ? 13.492 4.634 -14.518 1.00 88.81 105 ALA A CA 1
ATOM 798 C C . ALA A 1 105 ? 12.535 4.550 -13.334 1.00 88.81 105 ALA A C 1
ATOM 800 O O . ALA A 1 105 ? 12.660 3.685 -12.466 1.00 88.81 105 ALA A O 1
ATOM 801 N N . VAL A 1 106 ? 11.526 5.415 -13.350 1.00 91.38 106 VAL A N 1
ATOM 802 C CA . VAL A 1 106 ? 10.390 5.363 -12.434 1.00 91.38 106 VAL A CA 1
ATOM 803 C C . VAL A 1 106 ? 9.164 4.984 -13.242 1.00 91.38 106 VAL A C 1
ATOM 805 O O . VAL A 1 106 ? 8.730 5.743 -14.103 1.00 91.38 106 VAL A O 1
ATOM 808 N N . SER A 1 107 ? 8.619 3.801 -12.983 1.00 92.88 107 SER A N 1
ATOM 809 C CA . SER A 1 107 ? 7.390 3.323 -13.612 1.00 92.88 107 SER A CA 1
ATOM 810 C C . SER A 1 107 ? 6.273 3.231 -12.591 1.00 92.88 107 SER A C 1
ATOM 812 O O . SER A 1 107 ? 6.474 2.694 -11.505 1.00 92.88 107 SER A O 1
ATOM 814 N N . THR A 1 108 ? 5.099 3.741 -12.932 1.00 94.62 108 THR A N 1
ATOM 815 C CA . THR A 1 108 ? 3.928 3.734 -12.064 1.00 94.62 108 THR A CA 1
ATOM 816 C C . THR A 1 108 ? 2.727 3.159 -12.789 1.00 94.62 108 THR A C 1
ATOM 818 O O . THR A 1 108 ? 2.524 3.374 -13.986 1.00 94.62 108 THR A O 1
ATOM 821 N N . PHE A 1 109 ? 1.918 2.407 -12.055 1.00 94.00 109 PHE A N 1
ATOM 822 C CA . PHE A 1 109 ? 0.613 1.973 -12.526 1.00 94.00 109 PHE A CA 1
ATOM 823 C C . PHE A 1 109 ? -0.336 1.763 -11.356 1.00 94.00 109 PHE A C 1
ATOM 825 O O . PHE A 1 109 ? 0.080 1.470 -10.235 1.00 94.00 109 PHE A O 1
ATOM 832 N N . ARG A 1 110 ? -1.631 1.883 -11.640 1.00 93.19 110 ARG A N 1
ATOM 833 C CA . ARG A 1 110 ? -2.697 1.534 -10.707 1.00 93.19 110 ARG A CA 1
ATOM 834 C C . ARG A 1 110 ? -3.329 0.230 -11.154 1.00 93.19 110 ARG A C 1
ATOM 836 O O . ARG A 1 110 ? -3.809 0.129 -12.280 1.00 93.19 110 ARG A O 1
ATOM 843 N N . MET A 1 111 ? -3.343 -0.754 -10.267 1.00 92.75 111 MET A N 1
ATOM 844 C CA . MET A 1 111 ? -4.008 -2.026 -10.496 1.00 92.75 111 MET A CA 1
ATOM 845 C C . MET A 1 111 ? -5.342 -2.069 -9.756 1.00 92.75 111 MET A C 1
ATOM 847 O O . MET A 1 111 ? -5.334 -2.116 -8.525 1.00 92.75 111 MET A O 1
ATOM 851 N N . PRO A 1 112 ? -6.482 -2.074 -10.466 1.00 91.12 112 PRO A N 1
ATOM 852 C CA . PRO A 1 112 ? -7.773 -2.292 -9.831 1.00 91.12 112 PRO A CA 1
ATOM 853 C C . PRO A 1 112 ? -7.882 -3.744 -9.355 1.00 91.12 112 PRO A C 1
ATOM 855 O O . PRO A 1 112 ? -7.460 -4.663 -10.060 1.00 91.12 112 PRO A O 1
ATOM 858 N N . LEU A 1 113 ? -8.466 -3.952 -8.178 1.00 88.56 113 LEU A N 1
ATOM 859 C CA . LEU A 1 113 ? -8.934 -5.258 -7.715 1.00 88.56 113 LEU A CA 1
ATOM 860 C C . LEU A 1 113 ? -10.465 -5.308 -7.761 1.00 88.56 113 LEU A C 1
ATOM 862 O O . LEU A 1 113 ? -11.120 -4.353 -8.172 1.00 88.56 113 LEU A O 1
ATOM 866 N N . ASP A 1 114 ? -11.029 -6.451 -7.383 1.00 81.69 114 ASP A N 1
ATOM 867 C CA . ASP A 1 114 ? -12.475 -6.630 -7.304 1.00 81.69 114 ASP A CA 1
ATOM 868 C C . ASP A 1 114 ? -13.088 -5.598 -6.330 1.00 81.69 114 ASP A C 1
ATOM 870 O O . ASP A 1 114 ? -12.635 -5.446 -5.191 1.00 81.69 114 ASP A O 1
ATOM 874 N N . GLY A 1 115 ? -14.123 -4.87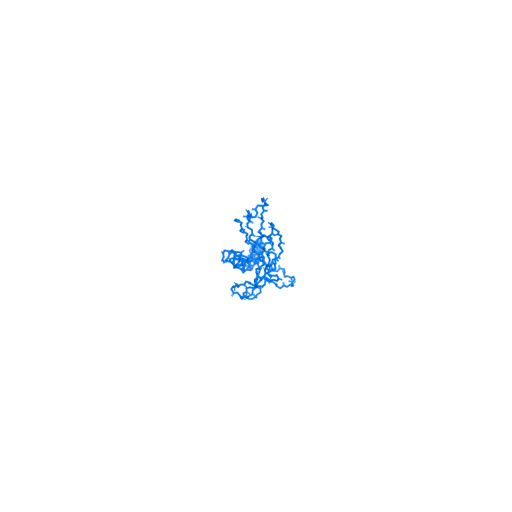8 -6.777 1.00 84.12 115 GLY A N 1
ATOM 875 C CA . GLY A 1 115 ? -14.790 -3.833 -5.993 1.00 84.12 115 GLY A CA 1
ATOM 876 C C . GLY A 1 115 ? -14.090 -2.470 -6.059 1.00 84.12 115 GLY A C 1
ATOM 877 O O . GLY A 1 115 ? -13.795 -1.969 -7.140 1.00 84.12 115 GLY A O 1
ATOM 878 N N . THR A 1 116 ? -13.885 -1.837 -4.899 1.00 86.94 116 THR A N 1
ATOM 879 C CA . THR A 1 116 ? -13.285 -0.492 -4.766 1.00 86.94 116 THR A CA 1
ATOM 880 C C . THR A 1 116 ? -11.796 -0.517 -4.425 1.00 86.94 116 THR A C 1
ATOM 882 O O . THR A 1 116 ? -11.151 0.533 -4.431 1.00 86.94 116 THR A O 1
ATOM 885 N N . ALA A 1 117 ? -11.244 -1.691 -4.113 1.00 91.56 117 ALA A N 1
ATOM 886 C CA . ALA A 1 117 ? -9.853 -1.842 -3.716 1.00 91.56 117 ALA A CA 1
ATOM 887 C C . ALA A 1 117 ? -8.911 -1.726 -4.921 1.00 91.56 117 ALA A C 1
ATOM 889 O O . ALA A 1 117 ? -9.226 -2.157 -6.032 1.00 91.56 117 ALA A O 1
ATOM 890 N N . CYS A 1 118 ? -7.721 -1.175 -4.711 1.00 93.25 118 CYS A N 1
ATOM 891 C CA . CYS A 1 118 ? -6.695 -1.118 -5.749 1.00 93.25 118 CYS A CA 1
ATOM 892 C C . CYS A 1 118 ? -5.292 -1.061 -5.151 1.00 93.25 118 CYS A C 1
ATOM 894 O O . CYS A 1 118 ? -5.122 -0.820 -3.955 1.00 93.25 118 CYS A O 1
ATOM 896 N N . ALA A 1 119 ? -4.290 -1.256 -6.003 1.00 95.44 119 ALA A N 1
ATOM 897 C CA . ALA A 1 119 ? -2.887 -1.085 -5.668 1.00 95.44 119 ALA A CA 1
ATOM 898 C C . ALA A 1 119 ? -2.232 -0.028 -6.555 1.00 95.44 119 ALA A C 1
ATOM 900 O O . ALA A 1 119 ? -2.217 -0.160 -7.778 1.00 95.44 119 ALA A O 1
ATOM 901 N N . ASP A 1 120 ? -1.662 0.997 -5.935 1.00 95.00 120 ASP A N 1
ATOM 902 C CA . ASP A 1 120 ? -0.769 1.948 -6.585 1.00 95.00 120 ASP A CA 1
ATOM 903 C C . ASP A 1 120 ? 0.657 1.394 -6.513 1.00 95.00 120 ASP A C 1
ATOM 905 O O . ASP A 1 120 ? 1.247 1.302 -5.434 1.00 95.00 120 ASP A O 1
ATOM 909 N N . VAL A 1 121 ? 1.212 1.002 -7.657 1.00 95.69 121 VAL A N 1
ATOM 910 C CA . VAL A 1 121 ? 2.536 0.386 -7.740 1.00 95.69 121 VAL A CA 1
ATOM 911 C C . VAL A 1 121 ? 3.525 1.362 -8.354 1.00 95.69 121 VAL A C 1
ATOM 913 O O . VAL A 1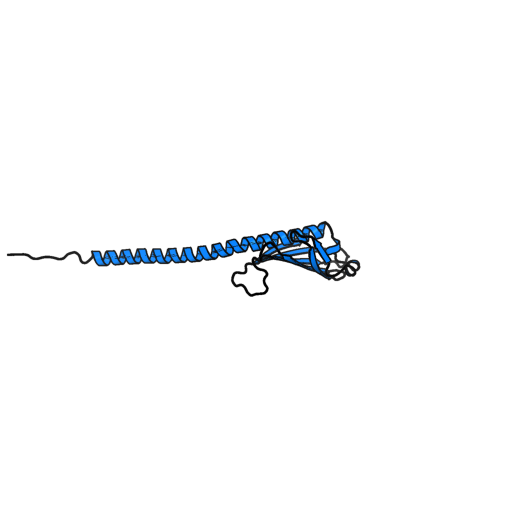 121 ? 3.257 1.987 -9.378 1.00 95.69 121 VAL A O 1
ATOM 916 N N . THR A 1 122 ? 4.683 1.486 -7.718 1.00 95.75 122 THR A N 1
ATOM 917 C CA . THR A 1 122 ? 5.815 2.296 -8.158 1.00 95.75 122 THR A CA 1
ATOM 918 C C . THR A 1 122 ? 7.061 1.424 -8.217 1.00 95.75 122 THR A C 1
ATOM 920 O O . THR A 1 122 ? 7.493 0.863 -7.212 1.00 95.75 122 THR A O 1
ATOM 923 N N . ILE A 1 123 ? 7.657 1.333 -9.397 1.00 93.56 123 ILE A N 1
ATOM 924 C CA . ILE A 1 123 ? 8.906 0.634 -9.665 1.00 93.56 123 ILE A CA 1
ATOM 925 C C . ILE A 1 123 ? 9.966 1.696 -9.898 1.00 93.56 123 ILE A C 1
ATOM 927 O O . ILE A 1 123 ? 9.832 2.525 -10.793 1.00 93.56 123 ILE A O 1
ATOM 931 N N . THR A 1 124 ? 11.015 1.678 -9.092 1.00 91.88 124 THR A N 1
ATOM 932 C CA . THR A 1 124 ? 12.194 2.520 -9.263 1.00 91.88 124 THR A CA 1
ATOM 933 C C . THR A 1 124 ? 13.367 1.619 -9.599 1.00 91.88 124 THR A C 1
ATOM 935 O O . THR A 1 124 ? 13.672 0.703 -8.836 1.00 91.88 124 THR A O 1
ATOM 938 N N . LYS A 1 125 ? 14.023 1.880 -10.724 1.00 88.88 125 LYS A N 1
ATOM 939 C CA . LYS A 1 125 ? 15.312 1.289 -11.061 1.00 88.88 125 LYS A CA 1
ATOM 940 C C . LYS A 1 125 ? 16.336 2.391 -11.160 1.00 88.88 125 LYS A C 1
ATOM 942 O O . LYS A 1 125 ? 16.129 3.315 -11.938 1.00 88.88 125 LYS A O 1
ATOM 947 N N . ASP A 1 126 ? 17.417 2.251 -10.412 1.00 83.44 126 ASP A N 1
ATOM 948 C CA . ASP A 1 126 ? 18.529 3.191 -10.423 1.00 83.44 126 ASP A CA 1
ATOM 949 C C . ASP A 1 126 ? 19.834 2.433 -10.712 1.00 83.44 126 ASP A C 1
ATOM 951 O O . ASP A 1 126 ? 20.126 1.389 -10.116 1.00 83.44 126 ASP A O 1
ATOM 955 N N . ASP A 1 127 ? 20.608 2.956 -11.657 1.00 74.50 127 ASP A N 1
ATOM 956 C CA . ASP A 1 127 ? 22.011 2.629 -11.891 1.00 74.50 127 ASP A CA 1
ATOM 957 C C . ASP A 1 127 ? 22.847 3.681 -11.157 1.00 74.50 127 ASP A C 1
ATOM 959 O O . ASP A 1 127 ? 22.991 4.819 -11.604 1.00 74.50 127 ASP A O 1
ATOM 963 N N . ASN A 1 128 ? 23.352 3.309 -9.981 1.00 65.25 128 ASN A N 1
ATOM 964 C CA . ASN A 1 128 ? 24.144 4.212 -9.146 1.00 65.25 128 ASN A CA 1
ATOM 965 C C . ASN A 1 128 ? 25.592 4.349 -9.645 1.00 65.25 128 ASN A C 1
ATOM 967 O O . ASN A 1 128 ? 26.306 5.233 -9.179 1.00 65.25 128 ASN A O 1
ATOM 971 N N . ASP A 1 129 ? 26.031 3.491 -10.572 1.00 63.72 129 ASP A N 1
ATOM 972 C CA . ASP A 1 129 ? 27.422 3.411 -11.019 1.00 63.72 129 ASP A CA 1
ATOM 973 C C . ASP A 1 129 ? 27.646 3.998 -12.419 1.00 63.72 129 ASP A C 1
ATOM 975 O O . ASP A 1 129 ? 28.787 4.008 -12.888 1.00 63.72 129 ASP A O 1
ATOM 979 N N . ASN A 1 130 ? 26.600 4.512 -13.084 1.00 62.84 130 ASN A N 1
ATOM 980 C CA . ASN A 1 130 ? 26.676 5.119 -14.421 1.00 62.84 130 ASN A CA 1
ATOM 981 C C . ASN A 1 130 ? 27.341 4.184 -15.460 1.00 62.84 130 ASN A C 1
ATOM 983 O O . ASN A 1 130 ? 28.019 4.635 -16.387 1.00 62.84 130 ASN A O 1
ATOM 987 N N . LYS A 1 131 ? 27.199 2.865 -15.262 1.00 60.25 131 LYS A N 1
ATOM 988 C CA . LYS A 1 131 ? 27.919 1.801 -15.990 1.00 60.25 131 LYS A CA 1
ATOM 989 C C . LYS A 1 131 ? 26.990 0.898 -16.807 1.00 60.25 131 LYS A C 1
ATOM 991 O O . LYS A 1 131 ? 27.378 -0.222 -17.141 1.00 60.25 131 LYS A O 1
ATOM 996 N N . ASP A 1 132 ? 25.783 1.370 -17.113 1.00 60.12 132 ASP A N 1
ATOM 997 C CA . ASP A 1 132 ? 24.724 0.621 -17.798 1.00 60.12 132 ASP A CA 1
ATOM 998 C C . ASP A 1 132 ? 24.380 -0.708 -17.090 1.00 60.12 132 ASP A C 1
ATOM 1000 O O . ASP A 1 132 ? 24.049 -1.719 -17.717 1.00 60.12 132 ASP A O 1
ATOM 1004 N N . LYS A 1 133 ? 24.461 -0.726 -15.754 1.00 62.72 133 LYS A N 1
ATOM 1005 C CA . LYS A 1 133 ? 24.087 -1.869 -14.914 1.00 62.72 133 LYS A CA 1
ATOM 1006 C C . LYS A 1 133 ? 23.108 -1.412 -13.845 1.00 62.72 133 LYS A C 1
ATOM 1008 O O . LYS A 1 133 ? 23.434 -0.588 -13.008 1.00 62.72 133 LYS A O 1
ATOM 1013 N N . ILE A 1 134 ? 21.914 -2.001 -13.831 1.00 64.50 134 ILE A N 1
ATOM 1014 C CA . ILE A 1 134 ? 20.920 -1.741 -12.781 1.00 64.50 134 ILE A CA 1
ATOM 1015 C C . ILE A 1 134 ? 21.508 -2.180 -11.433 1.00 64.50 134 ILE A C 1
ATOM 1017 O O . ILE A 1 134 ? 21.663 -3.378 -11.192 1.00 64.50 134 ILE A O 1
ATOM 1021 N N . SER A 1 135 ? 21.832 -1.212 -10.573 1.00 66.88 135 SER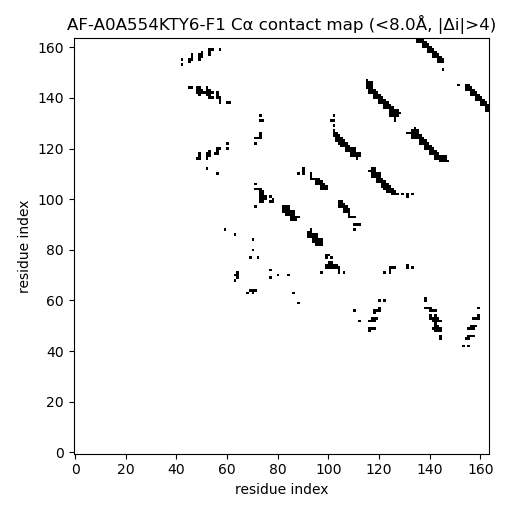 A N 1
ATOM 1022 C CA . SER A 1 135 ? 22.427 -1.458 -9.254 1.00 66.88 135 SER A CA 1
ATOM 1023 C C . SER A 1 135 ? 21.370 -1.679 -8.172 1.00 66.88 135 SER A C 1
ATOM 1025 O O . SER A 1 135 ? 21.668 -2.290 -7.149 1.00 66.88 135 SER A O 1
ATOM 1027 N N . SER A 1 136 ? 20.143 -1.178 -8.360 1.00 83.94 136 SER A N 1
ATOM 1028 C CA . SER A 1 136 ? 19.033 -1.437 -7.439 1.00 83.94 136 SER A CA 1
ATOM 1029 C C . SER A 1 136 ? 17.677 -1.368 -8.133 1.00 83.94 136 SER A C 1
ATOM 1031 O O . SER A 1 136 ? 17.378 -0.401 -8.837 1.00 83.94 136 SER A O 1
ATOM 1033 N N . THR A 1 137 ? 16.830 -2.371 -7.890 1.00 88.44 137 THR A N 1
ATOM 1034 C CA . THR A 1 137 ? 15.402 -2.324 -8.220 1.00 88.44 137 THR A CA 1
ATOM 1035 C C . THR A 1 137 ? 14.590 -2.251 -6.934 1.00 88.44 137 THR A C 1
ATOM 1037 O O . THR A 1 137 ? 14.707 -3.090 -6.044 1.00 88.44 137 THR A O 1
ATOM 1040 N N . LYS A 1 138 ? 13.729 -1.239 -6.832 1.00 93.00 138 LYS A N 1
ATOM 1041 C CA . LYS A 1 138 ? 12.785 -1.049 -5.731 1.00 93.00 138 LYS A CA 1
ATOM 1042 C C . LYS A 1 138 ? 11.368 -1.107 -6.279 1.00 93.00 138 LYS A C 1
ATOM 1044 O O . LYS A 1 138 ? 10.978 -0.244 -7.058 1.00 93.00 138 LYS A O 1
ATOM 1049 N N . ILE A 1 139 ? 10.583 -2.066 -5.811 1.00 94.69 139 ILE A N 1
ATOM 1050 C CA . ILE A 1 139 ? 9.148 -2.146 -6.089 1.00 94.69 139 ILE A CA 1
ATOM 1051 C C . ILE A 1 139 ? 8.412 -1.756 -4.812 1.00 94.69 139 ILE A C 1
ATOM 1053 O O . ILE A 1 139 ? 8.630 -2.343 -3.754 1.00 94.69 139 ILE A O 1
ATOM 1057 N N . GLU A 1 140 ? 7.559 -0.745 -4.900 1.00 96.75 140 GLU A N 1
ATOM 1058 C CA . GLU A 1 140 ? 6.672 -0.309 -3.829 1.00 96.75 140 GLU A CA 1
ATOM 1059 C C . GLU A 1 140 ? 5.228 -0.436 -4.302 1.00 96.75 140 GLU A C 1
ATOM 1061 O O . GLU A 1 140 ? 4.826 0.226 -5.252 1.00 96.75 140 GLU A O 1
ATOM 1066 N N . SER A 1 141 ? 4.451 -1.288 -3.643 1.00 96.88 141 SER A N 1
ATOM 1067 C CA . SER A 1 141 ? 3.033 -1.493 -3.925 1.00 96.88 141 SER A CA 1
ATOM 1068 C C . SER A 1 141 ? 2.212 -1.022 -2.734 1.00 96.88 141 SER A C 1
ATOM 1070 O O . SER A 1 141 ? 2.384 -1.528 -1.624 1.00 96.88 141 SER A O 1
ATOM 1072 N N . ARG A 1 142 ? 1.343 -0.035 -2.952 1.00 96.38 142 ARG A N 1
ATOM 1073 C CA . ARG A 1 142 ? 0.460 0.568 -1.947 1.00 96.38 142 ARG A CA 1
ATOM 1074 C C . ARG A 1 142 ? -0.973 0.171 -2.233 1.00 96.38 142 ARG A C 1
ATOM 1076 O O . ARG A 1 142 ? -1.614 0.729 -3.119 1.00 96.38 142 ARG A O 1
ATOM 1083 N N . GLY A 1 143 ? -1.470 -0.804 -1.489 1.00 95.62 143 GLY A N 1
ATOM 1084 C CA . GLY A 1 143 ? -2.844 -1.260 -1.593 1.00 95.62 143 GLY A CA 1
ATOM 1085 C C . GLY A 1 143 ? -3.780 -0.463 -0.694 1.00 95.62 143 GLY A C 1
ATOM 1086 O O . GLY A 1 143 ? -3.439 -0.148 0.447 1.00 95.62 143 GLY A O 1
ATOM 1087 N N . LYS A 1 144 ? -4.969 -0.153 -1.207 1.00 94.81 144 LYS A N 1
ATOM 1088 C CA . LYS A 1 144 ? -6.035 0.579 -0.516 1.00 94.81 144 LYS A CA 1
ATOM 1089 C C . LYS A 1 144 ? -7.331 -0.220 -0.593 1.00 94.81 144 LYS A C 1
ATOM 1091 O O . LYS A 1 144 ? -7.597 -0.865 -1.607 1.00 94.81 144 LYS A O 1
ATOM 1096 N N . ASN A 1 145 ? -8.142 -0.161 0.460 1.00 92.50 145 ASN A N 1
ATOM 1097 C CA . ASN A 1 145 ? -9.499 -0.727 0.450 1.00 92.50 145 ASN A CA 1
ATOM 1098 C C . ASN A 1 145 ? -10.460 0.049 -0.472 1.00 92.50 145 ASN A C 1
ATOM 1100 O O . ASN A 1 145 ? -11.418 -0.510 -1.004 1.00 92.50 145 ASN A O 1
ATOM 1104 N N . ASP A 1 146 ? -10.173 1.330 -0.684 1.00 91.75 146 ASP A N 1
ATOM 1105 C CA . ASP A 1 146 ? -10.934 2.223 -1.543 1.00 91.75 146 ASP A CA 1
ATOM 1106 C C . ASP A 1 146 ? -9.987 3.130 -2.337 1.00 91.75 146 ASP A C 1
ATOM 1108 O O . ASP A 1 146 ? -9.132 3.826 -1.775 1.00 91.75 146 ASP A O 1
ATOM 1112 N N . CYS A 1 147 ? -10.138 3.108 -3.658 1.00 87.69 147 CYS A N 1
ATOM 1113 C CA . CYS A 1 147 ? -9.365 3.893 -4.612 1.00 87.69 147 CYS A CA 1
ATOM 1114 C C . CYS A 1 147 ? -10.164 4.964 -5.341 1.00 87.69 147 CYS A C 1
ATOM 1116 O O . CYS A 1 147 ? -9.656 5.543 -6.300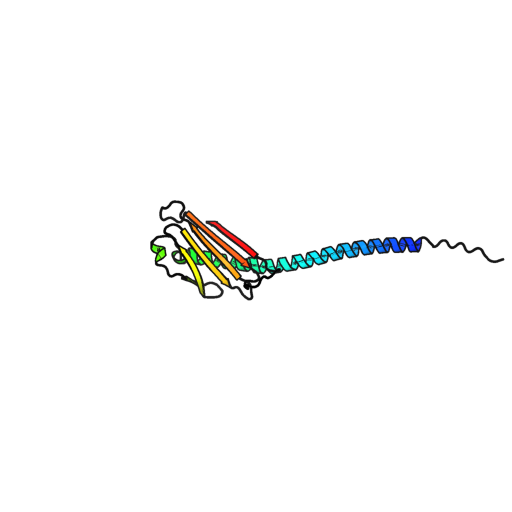 1.00 87.69 147 CYS A O 1
ATOM 1118 N N . THR A 1 148 ? -11.375 5.262 -4.878 1.00 86.06 148 THR A N 1
ATOM 1119 C CA . THR A 1 148 ? -12.108 6.443 -5.334 1.00 86.06 148 THR A CA 1
ATOM 1120 C C . THR A 1 148 ? -11.311 7.717 -5.036 1.00 86.06 148 THR A C 1
ATOM 1122 O O . THR A 1 148 ? -10.492 7.752 -4.114 1.00 86.06 148 THR A O 1
ATOM 1125 N N . ASP A 1 149 ? -11.540 8.779 -5.805 1.00 80.94 149 ASP A N 1
ATOM 1126 C CA . ASP A 1 149 ? -10.874 10.074 -5.588 1.00 80.94 149 ASP A CA 1
ATOM 1127 C C . ASP A 1 149 ? -11.513 10.880 -4.440 1.00 80.94 149 ASP A C 1
ATOM 1129 O O . ASP A 1 149 ? -10.972 11.893 -3.998 1.00 80.94 149 ASP A O 1
ATOM 1133 N N . ASN A 1 150 ? -12.645 10.409 -3.908 1.00 83.69 150 ASN A N 1
ATOM 1134 C CA . ASN A 1 150 ? -13.335 11.051 -2.798 1.00 83.69 150 ASN A CA 1
ATOM 1135 C C . ASN A 1 150 ? -12.605 10.793 -1.469 1.00 83.69 150 ASN A C 1
ATOM 1137 O O . ASN A 1 150 ? -12.236 9.650 -1.178 1.00 83.69 150 ASN A O 1
ATOM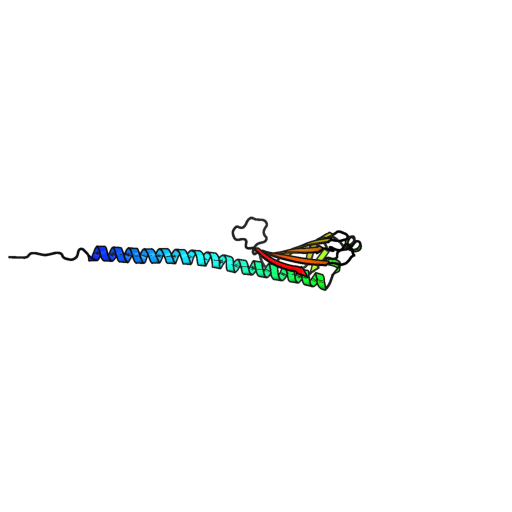 1141 N N . PRO A 1 151 ? -12.426 11.811 -0.611 1.00 79.62 151 PRO A N 1
ATOM 1142 C CA . PRO A 1 151 ? -11.855 11.604 0.712 1.00 79.62 151 PRO A CA 1
ATOM 1143 C C . PRO A 1 151 ? -12.744 10.646 1.514 1.00 79.62 151 PRO A C 1
ATOM 1145 O O . PRO A 1 151 ? -13.932 10.893 1.708 1.00 79.62 151 PRO A O 1
ATOM 1148 N N . ASN A 1 152 ? -12.156 9.543 1.975 1.00 82.38 152 ASN A N 1
ATOM 1149 C CA . ASN A 1 152 ? -12.838 8.527 2.768 1.00 82.38 152 ASN A CA 1
ATOM 1150 C C . ASN A 1 152 ? -12.091 8.377 4.105 1.00 82.38 152 ASN A C 1
ATOM 1152 O O . ASN A 1 152 ? -10.937 7.939 4.087 1.00 82.38 152 ASN A O 1
ATOM 1156 N N . PRO A 1 153 ? -12.701 8.739 5.253 1.00 81.69 153 PRO A N 1
ATOM 1157 C CA . PRO A 1 153 ? -12.051 8.642 6.562 1.00 81.69 153 PRO A CA 1
ATOM 1158 C C . PRO A 1 153 ? -11.764 7.193 6.982 1.00 81.69 153 PRO A C 1
ATOM 1160 O O . PRO A 1 153 ? -10.861 6.963 7.778 1.00 81.69 153 PRO A O 1
ATOM 1163 N N . ASN A 1 154 ? -12.464 6.217 6.396 1.00 82.00 154 ASN A N 1
ATOM 1164 C CA . ASN A 1 154 ? -12.253 4.787 6.630 1.00 82.00 154 ASN A CA 1
ATOM 1165 C C . ASN A 1 154 ? -11.295 4.166 5.599 1.00 82.00 154 ASN A C 1
ATOM 1167 O O . ASN A 1 154 ? -11.252 2.941 5.437 1.00 82.00 154 ASN A O 1
ATOM 1171 N N . ARG A 1 155 ? -10.542 4.992 4.857 1.00 89.12 155 ARG A N 1
ATOM 1172 C CA . ARG A 1 155 ? -9.546 4.496 3.910 1.00 89.12 155 ARG A CA 1
ATOM 1173 C C . ARG A 1 155 ? -8.350 3.942 4.667 1.00 89.12 155 ARG A C 1
ATOM 1175 O O . ARG A 1 155 ? -7.650 4.660 5.377 1.00 89.12 155 ARG A O 1
ATOM 1182 N N . VAL A 1 156 ? -8.090 2.664 4.452 1.00 92.69 156 VAL A N 1
ATOM 1183 C CA . VAL A 1 156 ? -6.920 1.970 4.972 1.00 92.69 156 VAL A CA 1
ATOM 1184 C C . VAL A 1 156 ? -5.951 1.732 3.827 1.00 92.69 156 VAL A C 1
ATOM 1186 O O . VAL A 1 156 ? -6.334 1.230 2.772 1.00 92.69 156 VAL A O 1
ATOM 1189 N N . GLU A 1 157 ? -4.683 2.059 4.059 1.00 93.88 157 GLU A N 1
ATOM 1190 C CA . GLU A 1 157 ? -3.584 1.791 3.136 1.00 93.88 157 GLU A CA 1
ATOM 1191 C C . GLU A 1 157 ? -2.568 0.845 3.786 1.00 93.88 157 GLU A C 1
ATOM 1193 O O . GLU A 1 157 ? -2.202 0.995 4.955 1.00 93.88 157 GLU A O 1
ATOM 1198 N N . ARG A 1 158 ? -2.100 -0.141 3.021 1.00 95.12 158 ARG A N 1
ATOM 1199 C CA . ARG A 1 158 ? -1.010 -1.047 3.394 1.00 95.12 158 ARG A CA 1
ATOM 1200 C C . ARG A 1 158 ? -0.001 -1.076 2.256 1.00 95.12 158 ARG A C 1
ATOM 1202 O O . ARG A 1 158 ? -0.385 -1.095 1.092 1.00 95.12 158 ARG A O 1
ATOM 1209 N N . ALA A 1 159 ? 1.286 -1.075 2.586 1.00 95.31 159 ALA A N 1
ATOM 1210 C CA . ALA A 1 159 ? 2.349 -1.024 1.591 1.00 95.31 159 ALA A CA 1
ATOM 1211 C C . ALA A 1 159 ? 3.299 -2.214 1.729 1.00 95.31 159 ALA A C 1
ATOM 1213 O O . ALA A 1 159 ? 3.690 -2.572 2.840 1.00 95.31 159 ALA A O 1
ATOM 1214 N N . ILE A 1 160 ? 3.702 -2.776 0.593 1.00 95.94 160 ILE A N 1
ATOM 1215 C CA . ILE A 1 160 ? 4.776 -3.762 0.480 1.00 95.94 160 ILE A CA 1
ATOM 1216 C C . ILE A 1 160 ? 5.900 -3.115 -0.317 1.00 95.94 160 ILE A C 1
ATOM 1218 O O . ILE A 1 160 ? 5.669 -2.519 -1.371 1.00 95.94 160 ILE A O 1
ATOM 1222 N N . ARG A 1 161 ? 7.126 -3.215 0.199 1.00 95.06 161 ARG A N 1
ATOM 1223 C CA . ARG A 1 161 ? 8.318 -2.703 -0.469 1.00 95.06 161 ARG A CA 1
ATOM 1224 C C . ARG A 1 161 ? 9.361 -3.802 -0.562 1.00 95.06 161 ARG A C 1
ATOM 1226 O O . ARG A 1 161 ? 9.815 -4.302 0.463 1.00 95.06 161 ARG A O 1
ATOM 1233 N N . VAL A 1 162 ? 9.777 -4.102 -1.783 1.00 93.00 162 VAL A N 1
ATOM 1234 C CA . VAL A 1 162 ? 10.826 -5.076 -2.084 1.00 93.00 162 VAL A CA 1
ATOM 1235 C C . VAL A 1 162 ? 11.990 -4.338 -2.733 1.00 93.00 162 VAL A C 1
ATOM 1237 O O . VAL A 1 162 ? 11.786 -3.456 -3.569 1.00 93.00 162 VAL A O 1
ATOM 1240 N N . LYS A 1 163 ? 13.210 -4.671 -2.315 1.00 91.19 163 LYS A N 1
ATOM 1241 C CA . LYS A 1 163 ? 14.454 -4.178 -2.908 1.00 91.19 163 LYS A CA 1
ATOM 1242 C C . LYS A 1 163 ? 15.342 -5.370 -3.231 1.00 91.19 163 LYS A C 1
ATOM 1244 O O . LYS A 1 163 ? 15.527 -6.212 -2.354 1.00 91.19 163 LYS A O 1
ATOM 1249 N N . TYR A 1 164 ? 15.865 -5.421 -4.448 1.00 85.81 164 TYR A N 1
ATOM 1250 C CA . TYR A 1 164 ? 16.820 -6.430 -4.906 1.00 85.81 164 TYR A CA 1
ATOM 1251 C C . TYR A 1 164 ? 17.776 -5.857 -5.951 1.00 85.81 164 TYR A C 1
ATOM 1253 O O . TYR A 1 164 ? 17.524 -4.728 -6.445 1.00 85.81 164 TYR A O 1
#

pLDDT: mean 86.3, std 12.0, range [44.88, 97.94]

Secondary structure (DSSP, 8-state):
---------SHHHHHHHHHHHHHHHHHHHHHHHHHHHHHHHHHHHHHHHHHHHHHHHHHHHHHHHHH-TTTT--SGGGGGS-SSEEEEETTEEEEEEEEE-SSEEEEEEEEE-STT-EEEEEEEEE-TTSSSS--EEEEEEEEES---SS--TT--EEEEEEE-

Foldseek 3Di:
DDDDDDDPPPVVVVVVVVVVVVVVVVVVVVVVVVVVVVVVVLLVVQVVLQVVQQVQQLVQVVVCCVVPVLQQAAAPVNVPDDAQDWGQGPVGTWTWGWDYDRFKIWIWTWADDPDFKIKTKIWIFGRPPSPSDGPKIKIKIKIWSHDDPDDDPSIDIDIDIDMD

Solvent-accessible surface area (backbone atoms only — not comparable to full-atom values): 8993 Å² total; per-residue (Å²): 136,89,79,90,80,83,86,87,67,75,62,59,63,57,51,50,52,53,53,50,50,52,55,49,53,53,50,55,53,51,52,56,50,52,56,52,51,53,54,51,51,51,53,54,54,39,41,50,47,1,38,51,25,7,52,55,32,41,51,46,51,52,50,43,46,73,77,41,46,74,81,69,38,60,26,72,80,44,70,78,55,67,75,61,36,79,44,81,46,99,82,42,82,35,63,32,46,62,55,73,42,58,42,32,20,44,35,36,36,69,44,66,48,87,82,52,20,19,9,47,28,40,37,40,34,37,26,84,75,79,70,90,46,83,69,36,42,36,42,36,6,39,2,17,38,54,62,67,92,66,93,55,95,86,57,34,75,31,74,46,75,51,76,91

Radius of gyration: 30.61 Å; Cα contacts (8 Å, |Δi|>4): 283; chains: 1; bounding box: 78×24×104 Å

Sequence (164 aa):
MIGNTKLKNGFTLLFASLVGSLLLAIGIATFNIVLRELDLSSVARESRFAFYAADSGWECAFYHDRKRPSVFATSTNSLSIPNPTIIQCRNGNIGVASTRTAFSAVSTFRMPLDGTACADVTITKDDNDNKDKISSTKIESRGKNDCTDNPNPNRVERAIRVKY

Nearest PDB structures (foldseek):
  5dl7-assembly1_A  TM=3.782E-01  e=7.037E+00  Acinetobacter baumannii AB307-0294